Protein AF-A0AAE4B9C5-F1 (afdb_monomer)

Secondary structure (DSSP, 8-state):
-HHHHHHHHHHHHHHHHHHHHHHHHHHHHHHHHT-TTS-HHHHHHHHHHHHHHHHHT-HHHHHHHHHHHHHHHHHHHHHHHHHHHHTT---GGGGPSTTTT-SHHHHHHIIIIITTTTTGGGGGGGGTS--

Foldseek 3Di:
DVVVVVVVVVLVVVVVVVVVVVLQVVLVVCCVPPNVPDDSVVSSVVVVVVVVVLVVVPDVSVVVVVVVVVVVVVVVVVVVVVCVVVVPPDDPCVCPPPCPVHCVVVVVCCVPPVCCPPVVVVVVCVVVDDD

InterPro domains:
  IPR004761 Spore germination GerAB [PF03845] (2-130)
  IPR004761 Spore germination GerAB [PTHR34975] (2-130)

Structure (mmCIF, N/CA/C/O backbone):
data_AF-A0AAE4B9C5-F1
#
_entry.id   AF-A0AAE4B9C5-F1
#
loop_
_atom_site.group_PDB
_atom_site.id
_atom_site.type_symbol
_atom_site.label_atom_id
_atom_site.label_alt_id
_atom_site.label_comp_id
_atom_site.label_asym_id
_atom_site.label_entity_id
_atom_site.label_seq_id
_atom_site.pdbx_PDB_ins_code
_atom_site.Cartn_x
_atom_site.Cartn_y
_atom_site.Cartn_z
_atom_site.occupancy
_atom_site.B_iso_or_equiv
_atom_site.auth_seq_id
_atom_site.auth_comp_id
_atom_site.auth_asym_id
_atom_site.auth_atom_id
_atom_site.pdbx_PDB_model_num
ATOM 1 N N . THR A 1 1 ? 29.218 -0.484 -19.566 1.00 75.81 1 THR A N 1
ATOM 2 C CA . THR A 1 1 ? 30.298 -0.693 -18.565 1.00 75.81 1 THR A CA 1
ATOM 3 C C . THR A 1 1 ? 29.865 -1.775 -17.584 1.00 75.81 1 THR A C 1
ATOM 5 O O . THR A 1 1 ? 28.689 -1.806 -17.249 1.00 75.81 1 THR A O 1
ATOM 8 N N . LYS A 1 2 ? 30.758 -2.679 -17.133 1.00 83.69 2 LYS A N 1
ATOM 9 C CA . LYS A 1 2 ? 30.420 -3.804 -16.215 1.00 83.69 2 LYS A CA 1
ATOM 10 C C . LYS A 1 2 ? 29.652 -3.358 -14.954 1.00 83.69 2 LYS A C 1
ATOM 12 O O . LYS A 1 2 ? 28.797 -4.083 -14.463 1.00 83.69 2 LYS A O 1
ATOM 17 N N . LEU A 1 3 ? 29.916 -2.135 -14.494 1.00 87.06 3 LEU A N 1
ATOM 18 C CA . LEU A 1 3 ? 29.235 -1.494 -13.371 1.00 87.06 3 LEU A CA 1
ATOM 19 C C . LEU A 1 3 ? 27.731 -1.261 -13.619 1.00 87.06 3 LEU A C 1
ATOM 21 O O . LEU A 1 3 ? 26.914 -1.564 -12.758 1.00 87.06 3 LEU A O 1
ATOM 25 N N . SER A 1 4 ? 27.344 -0.795 -14.809 1.00 87.00 4 SER A N 1
ATOM 26 C CA . SER A 1 4 ? 25.935 -0.566 -15.166 1.00 87.00 4 SER A CA 1
ATOM 27 C C . SER A 1 4 ? 25.126 -1.863 -15.189 1.00 87.00 4 SER A C 1
ATOM 29 O O . SER A 1 4 ? 23.962 -1.874 -14.796 1.00 87.00 4 SER A O 1
ATOM 31 N N . TRP A 1 5 ? 25.750 -2.964 -15.618 1.00 91.38 5 TRP A N 1
ATOM 32 C CA . TRP A 1 5 ? 25.119 -4.283 -15.605 1.00 91.38 5 TRP A CA 1
ATOM 33 C C . TRP A 1 5 ? 24.832 -4.753 -14.174 1.00 91.38 5 TRP A C 1
ATOM 35 O O . TRP A 1 5 ? 23.722 -5.197 -13.895 1.00 91.38 5 TRP A O 1
ATOM 45 N N . LEU A 1 6 ? 25.787 -4.569 -13.254 1.00 93.44 6 LEU A N 1
ATOM 46 C CA . LEU A 1 6 ? 25.600 -4.901 -11.840 1.00 93.44 6 LEU A CA 1
ATOM 47 C C . LEU A 1 6 ? 24.448 -4.102 -11.215 1.00 93.44 6 LEU A C 1
ATOM 49 O O . LEU A 1 6 ? 23.577 -4.686 -10.576 1.00 93.44 6 LEU A O 1
ATOM 53 N N . PHE A 1 7 ? 24.404 -2.785 -11.437 1.00 89.44 7 PHE A N 1
ATOM 54 C CA . PHE A 1 7 ? 23.312 -1.948 -10.932 1.00 89.44 7 PHE A CA 1
ATOM 55 C C . PHE A 1 7 ? 21.951 -2.342 -11.509 1.00 89.44 7 PHE A C 1
ATOM 57 O O . PHE A 1 7 ? 20.981 -2.428 -10.764 1.00 89.44 7 PHE A O 1
ATOM 64 N N . SER A 1 8 ? 21.884 -2.645 -12.807 1.00 88.69 8 SER A N 1
ATOM 65 C CA . SER A 1 8 ? 20.639 -3.085 -13.451 1.00 88.69 8 SER A CA 1
ATOM 66 C C . SER A 1 8 ? 20.150 -4.419 -12.881 1.00 88.69 8 SER A C 1
ATOM 68 O O . SER A 1 8 ? 18.963 -4.589 -12.623 1.00 88.69 8 SER A O 1
ATOM 70 N N . PHE A 1 9 ? 21.065 -5.359 -12.634 1.00 91.75 9 PHE A N 1
ATOM 71 C CA . PHE A 1 9 ? 20.732 -6.645 -12.029 1.00 91.75 9 PHE A CA 1
ATOM 72 C C . PHE A 1 9 ? 20.196 -6.489 -10.598 1.00 91.75 9 PHE A C 1
ATOM 74 O O . PHE A 1 9 ? 19.143 -7.037 -10.272 1.00 91.75 9 PHE A O 1
ATOM 81 N N . LEU A 1 10 ? 20.871 -5.692 -9.762 1.00 91.50 10 LEU A N 1
ATOM 82 C CA . LEU A 1 10 ? 20.411 -5.395 -8.401 1.00 91.50 10 LEU A CA 1
ATOM 83 C C . LEU A 1 10 ? 19.057 -4.677 -8.397 1.00 91.50 10 LEU A C 1
ATOM 85 O O . LEU A 1 10 ? 18.205 -4.985 -7.566 1.00 91.50 10 LEU A O 1
ATOM 89 N N . TYR A 1 11 ? 18.836 -3.772 -9.350 1.00 88.25 11 TYR A N 1
ATOM 90 C CA . TYR A 1 11 ? 17.568 -3.068 -9.513 1.00 88.25 11 TYR A CA 1
ATOM 91 C C . TYR A 1 11 ? 16.412 -4.023 -9.839 1.00 88.25 11 TYR A C 1
ATOM 93 O O . TYR A 1 11 ? 15.358 -3.943 -9.214 1.00 88.25 11 TYR A O 1
ATOM 101 N N . ILE A 1 12 ? 16.618 -4.977 -10.755 1.00 90.62 12 ILE A N 1
ATOM 102 C CA . ILE A 1 12 ? 15.606 -5.991 -11.093 1.00 90.62 12 ILE A CA 1
ATOM 103 C C . ILE A 1 12 ? 15.277 -6.864 -9.876 1.00 90.62 12 ILE A C 1
ATOM 105 O O . ILE A 1 12 ? 14.103 -7.119 -9.609 1.00 90.62 12 ILE A O 1
ATOM 109 N N . LEU A 1 13 ? 16.289 -7.302 -9.119 1.00 92.06 13 LEU A N 1
ATOM 110 C CA . LEU A 1 13 ? 16.070 -8.090 -7.901 1.00 92.06 13 LEU A CA 1
ATOM 111 C C . 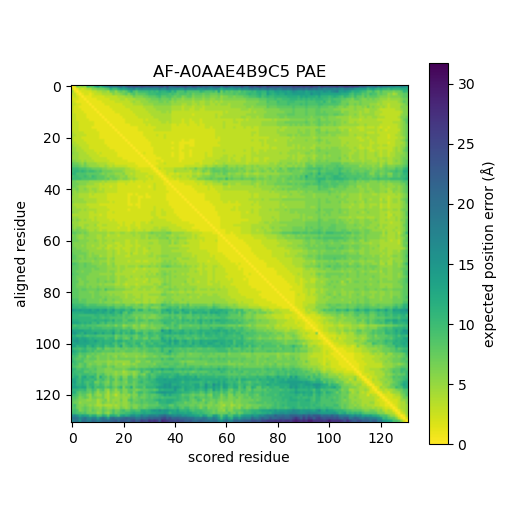LEU A 1 13 ? 15.293 -7.304 -6.842 1.00 92.06 13 LEU A C 1
ATOM 113 O O . LEU A 1 13 ? 14.375 -7.845 -6.228 1.00 92.06 13 LEU A O 1
ATOM 117 N N . TYR A 1 14 ? 15.630 -6.029 -6.656 1.00 88.38 14 TYR A N 1
ATOM 118 C CA . TYR A 1 14 ? 14.924 -5.136 -5.743 1.00 88.38 14 TYR A CA 1
ATOM 119 C C . TYR A 1 14 ? 13.455 -4.952 -6.150 1.00 88.38 14 TYR A C 1
ATOM 121 O O . TYR A 1 14 ? 12.561 -5.118 -5.319 1.00 88.38 14 TYR A O 1
ATOM 129 N N . PHE A 1 15 ? 13.195 -4.702 -7.436 1.00 87.88 15 PHE A N 1
ATOM 130 C CA . PHE A 1 15 ? 11.841 -4.570 -7.976 1.00 87.88 15 PHE A CA 1
ATOM 131 C C . PHE A 1 15 ? 11.031 -5.861 -7.792 1.00 87.88 15 PHE A C 1
ATOM 133 O O . PHE A 1 15 ? 9.890 -5.820 -7.334 1.00 87.88 15 PHE A O 1
ATOM 140 N N . ALA A 1 16 ? 11.625 -7.020 -8.090 1.00 91.69 16 ALA A N 1
ATOM 141 C CA . ALA A 1 16 ? 10.976 -8.318 -7.919 1.00 91.69 16 ALA A CA 1
ATOM 142 C C . ALA A 1 16 ? 10.641 -8.613 -6.447 1.00 91.69 16 ALA A C 1
ATOM 144 O O . ALA A 1 16 ? 9.552 -9.107 -6.152 1.00 91.69 16 ALA A O 1
ATOM 145 N N . TYR A 1 17 ? 11.546 -8.280 -5.523 1.00 91.31 17 TYR A N 1
ATOM 146 C CA . TYR A 1 17 ? 11.314 -8.426 -4.088 1.00 91.31 17 TYR A CA 1
ATOM 147 C C . TYR A 1 17 ? 10.148 -7.557 -3.605 1.00 91.31 17 TYR A C 1
ATOM 149 O O . TYR A 1 17 ? 9.255 -8.062 -2.924 1.00 91.31 17 TYR A O 1
ATOM 157 N N . ILE A 1 18 ? 10.114 -6.276 -3.990 1.00 88.69 18 ILE A N 1
ATOM 158 C CA . ILE A 1 18 ? 9.013 -5.379 -3.616 1.00 88.69 18 ILE A CA 1
ATOM 159 C C . ILE A 1 18 ? 7.695 -5.870 -4.206 1.00 88.69 18 ILE A C 1
ATOM 161 O O . ILE A 1 18 ? 6.714 -5.969 -3.477 1.00 88.69 18 ILE A O 1
ATOM 165 N N . ALA A 1 19 ? 7.666 -6.258 -5.482 1.00 90.44 19 ALA A N 1
ATOM 166 C CA . ALA A 1 19 ? 6.455 -6.783 -6.107 1.00 90.44 19 ALA A CA 1
ATOM 167 C C . ALA A 1 19 ? 5.922 -8.034 -5.382 1.00 90.44 19 ALA A C 1
ATOM 169 O O . ALA A 1 19 ? 4.717 -8.155 -5.162 1.00 90.44 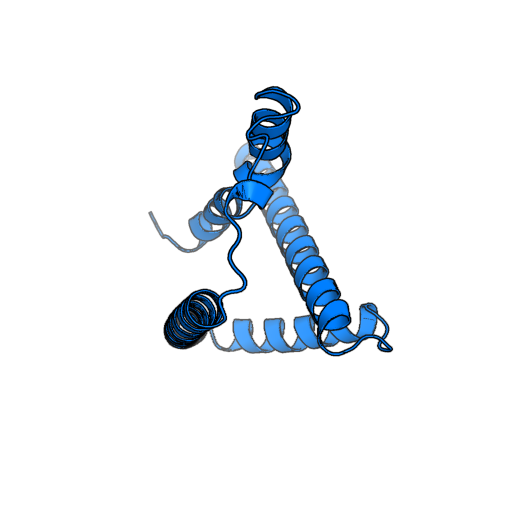19 ALA A O 1
ATOM 170 N N . ALA A 1 20 ? 6.808 -8.944 -4.962 1.00 93.25 20 ALA A N 1
ATOM 171 C CA . ALA A 1 20 ? 6.430 -10.124 -4.187 1.00 93.25 20 ALA A CA 1
ATOM 172 C C . ALA A 1 20 ? 5.901 -9.766 -2.788 1.00 93.25 20 ALA A C 1
ATOM 174 O O . ALA A 1 20 ? 4.941 -10.384 -2.323 1.00 93.25 20 ALA A O 1
ATOM 175 N N . ARG A 1 21 ? 6.499 -8.764 -2.134 1.00 90.94 21 ARG A N 1
ATOM 176 C CA . ARG A 1 21 ? 6.041 -8.246 -0.840 1.00 90.94 21 ARG A CA 1
ATOM 177 C C . ARG A 1 21 ? 4.656 -7.614 -0.953 1.00 90.94 21 ARG A C 1
ATOM 179 O O . ARG A 1 21 ? 3.761 -8.022 -0.229 1.00 90.94 21 ARG A O 1
ATOM 186 N N . VAL A 1 22 ? 4.453 -6.715 -1.915 1.00 91.38 22 VAL A N 1
ATOM 187 C CA . VAL A 1 22 ? 3.151 -6.084 -2.179 1.00 91.38 22 VAL A CA 1
ATOM 188 C C . VAL A 1 22 ? 2.090 -7.149 -2.466 1.00 91.38 22 VAL A C 1
ATOM 190 O O . VAL A 1 22 ? 1.018 -7.127 -1.869 1.00 91.38 22 VAL A O 1
ATOM 193 N N . LEU A 1 23 ? 2.393 -8.140 -3.312 1.00 95.19 23 LEU A N 1
ATOM 194 C CA . LEU A 1 23 ? 1.472 -9.247 -3.585 1.00 95.19 23 LEU A CA 1
ATOM 195 C C . LEU A 1 23 ? 1.079 -10.000 -2.304 1.00 95.19 23 LEU A C 1
ATOM 197 O O . LEU A 1 23 ? -0.089 -10.341 -2.129 1.00 95.19 23 LEU A O 1
ATOM 201 N N . ARG A 1 24 ? 2.044 -10.253 -1.412 1.00 94.44 24 ARG A N 1
ATOM 202 C CA . ARG A 1 24 ? 1.809 -10.916 -0.126 1.00 94.44 24 ARG A CA 1
ATOM 203 C C . ARG A 1 24 ? 0.942 -10.064 0.803 1.00 94.44 24 ARG A C 1
ATOM 205 O O . ARG A 1 24 ? -0.032 -10.596 1.326 1.00 94.44 24 ARG A O 1
ATOM 212 N N . ASP A 1 25 ? 1.258 -8.782 0.956 1.00 92.62 25 ASP A N 1
ATOM 213 C CA . ASP A 1 25 ? 0.547 -7.860 1.848 1.00 92.62 25 ASP A CA 1
ATOM 214 C C . ASP A 1 25 ? -0.929 -7.714 1.425 1.00 92.62 25 ASP A C 1
ATOM 216 O O . ASP A 1 25 ? -1.841 -7.844 2.244 1.00 92.62 25 ASP A O 1
ATOM 220 N N . PHE A 1 26 ? -1.194 -7.549 0.122 1.00 93.12 26 PHE A N 1
ATOM 221 C CA . PHE A 1 26 ? -2.564 -7.511 -0.411 1.00 93.12 26 PHE A CA 1
ATOM 222 C C . PHE A 1 26 ? -3.288 -8.858 -0.291 1.00 93.12 26 PHE A C 1
ATOM 224 O O . PHE A 1 26 ? -4.490 -8.888 -0.019 1.00 93.12 26 PHE A O 1
ATOM 231 N N . GLY A 1 27 ? -2.576 -9.972 -0.473 1.00 95.56 27 GLY A N 1
ATOM 232 C CA . GLY A 1 27 ? -3.124 -11.309 -0.259 1.00 95.56 27 GLY A CA 1
ATOM 233 C C . GLY A 1 27 ? -3.590 -11.522 1.181 1.00 95.56 27 GLY A C 1
ATOM 234 O O . GLY A 1 27 ? -4.720 -11.953 1.405 1.00 95.56 27 GLY A O 1
ATOM 235 N N . GLU A 1 28 ? -2.756 -11.172 2.161 1.00 95.19 28 GLU A N 1
ATOM 236 C CA . GLU A 1 28 ? -3.084 -11.278 3.589 1.00 95.19 28 GLU A CA 1
ATOM 237 C C . GLU A 1 28 ? -4.233 -10.349 3.991 1.00 95.19 28 GLU A C 1
ATOM 239 O O . GLU A 1 28 ? -5.135 -10.765 4.724 1.00 95.19 28 GLU A O 1
ATOM 244 N N . MET A 1 29 ? -4.268 -9.127 3.451 1.00 94.88 29 MET A N 1
ATOM 245 C CA . MET A 1 29 ? -5.392 -8.208 3.636 1.00 94.88 29 MET A CA 1
ATOM 246 C C . MET A 1 29 ? -6.709 -8.845 3.168 1.00 94.88 29 MET A C 1
ATOM 248 O O . MET A 1 29 ? -7.700 -8.849 3.896 1.00 94.88 29 MET A O 1
ATOM 252 N N . LEU A 1 30 ? -6.729 -9.426 1.968 1.00 94.81 30 LEU A N 1
ATOM 253 C CA . LEU A 1 30 ? -7.930 -10.047 1.410 1.00 94.81 30 LEU A CA 1
ATOM 254 C C . LEU A 1 30 ? -8.405 -11.265 2.210 1.00 94.81 30 LEU A C 1
ATOM 256 O O . LEU A 1 30 ? -9.613 -11.435 2.386 1.00 94.81 30 LEU A O 1
ATOM 260 N N . LEU A 1 31 ? -7.488 -12.083 2.727 1.00 94.81 31 LEU A N 1
ATOM 261 C CA . LEU A 1 31 ? -7.843 -13.180 3.630 1.00 94.81 31 LEU A CA 1
ATOM 262 C C . LEU A 1 31 ? -8.451 -12.674 4.937 1.00 94.81 31 LEU A C 1
ATOM 264 O O . LEU A 1 31 ? -9.416 -13.254 5.419 1.00 94.81 31 LEU A O 1
ATOM 268 N N . THR A 1 32 ? -7.923 -11.573 5.470 1.00 94.06 32 THR A N 1
ATOM 269 C CA . THR A 1 32 ? -8.361 -10.999 6.750 1.00 94.06 32 THR A CA 1
ATOM 270 C C . THR A 1 32 ? -9.722 -10.305 6.661 1.00 94.06 32 THR A C 1
ATOM 272 O O . THR A 1 32 ? -10.428 -10.221 7.658 1.00 94.06 32 THR A O 1
ATOM 275 N N . PHE A 1 33 ? -10.110 -9.780 5.495 1.00 92.00 33 PHE A N 1
ATOM 276 C CA . PHE A 1 33 ? -11.363 -9.023 5.364 1.00 92.00 33 PHE A CA 1
ATOM 277 C C . PHE A 1 33 ? -12.471 -9.752 4.603 1.00 92.00 33 PHE A C 1
ATOM 279 O O . PHE A 1 33 ? -13.643 -9.532 4.899 1.00 92.00 33 PHE A O 1
ATOM 286 N N . ALA A 1 34 ? -12.136 -10.594 3.621 1.00 92.50 34 ALA A N 1
ATOM 287 C CA . ALA A 1 34 ? -13.120 -11.125 2.674 1.00 92.50 34 ALA A CA 1
ATOM 288 C C . ALA A 1 34 ? -13.066 -12.649 2.495 1.00 92.50 34 ALA A C 1
ATOM 290 O O . ALA A 1 34 ? -14.112 -13.276 2.352 1.00 92.50 34 ALA A O 1
ATOM 291 N N . TYR A 1 35 ? -11.876 -13.257 2.508 1.00 91.94 35 TYR A N 1
ATOM 292 C CA . TYR A 1 35 ? -11.674 -14.638 2.051 1.00 91.94 35 TYR A CA 1
ATOM 293 C C . TYR A 1 35 ? -10.988 -15.535 3.088 1.00 91.94 35 TYR A C 1
ATOM 295 O O . TYR A 1 35 ? -10.082 -16.286 2.742 1.00 91.94 35 TYR A O 1
ATOM 303 N N . HIS A 1 36 ? -11.435 -15.481 4.342 1.00 91.69 36 HIS A N 1
ATOM 304 C CA . HIS A 1 36 ? -10.836 -16.180 5.490 1.00 91.69 36 HIS A CA 1
ATOM 305 C C . HIS A 1 36 ? -10.505 -17.665 5.255 1.00 91.69 36 HIS A C 1
ATOM 307 O O . HIS A 1 36 ? -9.451 -18.129 5.680 1.00 91.69 36 HIS A O 1
ATOM 313 N N . ASP A 1 37 ? -11.364 -18.395 4.538 1.00 94.31 37 ASP A N 1
ATOM 314 C CA . ASP A 1 37 ? -11.201 -19.839 4.310 1.00 94.31 37 ASP A CA 1
ATOM 315 C C . ASP A 1 37 ? -10.400 -20.185 3.042 1.00 94.31 37 ASP A C 1
ATOM 317 O O . ASP A 1 37 ? -10.168 -21.356 2.734 1.00 94.31 37 ASP A O 1
ATOM 321 N N . THR A 1 38 ? -9.989 -19.185 2.258 1.00 95.12 38 THR A N 1
ATOM 322 C CA . THR A 1 38 ? -9.282 -19.419 0.993 1.00 95.12 38 THR A CA 1
ATOM 323 C C . THR A 1 38 ? -7.774 -19.540 1.231 1.00 95.12 38 THR A C 1
ATOM 325 O O . THR A 1 38 ? -7.178 -18.698 1.894 1.00 95.12 38 THR A O 1
ATOM 328 N N . PRO A 1 39 ? -7.082 -20.536 0.653 1.00 95.12 39 PRO A N 1
ATOM 329 C CA . PRO A 1 39 ? -5.625 -20.588 0.709 1.00 95.12 39 PRO A CA 1
ATOM 330 C C . PRO A 1 39 ? -4.968 -19.367 0.044 1.00 95.12 39 PRO A C 1
ATOM 332 O O . PRO A 1 39 ? -5.299 -19.012 -1.089 1.00 95.12 39 PRO A O 1
ATOM 335 N N . ILE A 1 40 ? -3.954 -18.783 0.693 1.00 95.00 40 ILE A N 1
ATOM 336 C CA . ILE A 1 40 ? -3.267 -17.564 0.216 1.00 95.00 40 ILE A CA 1
ATOM 337 C C . ILE A 1 40 ? -2.697 -17.676 -1.204 1.00 95.00 40 ILE A C 1
ATOM 339 O O . ILE A 1 40 ? -2.656 -16.699 -1.947 1.00 95.00 40 ILE A O 1
ATOM 343 N N . ILE A 1 41 ? -2.286 -18.880 -1.608 1.00 96.06 41 ILE A N 1
ATOM 344 C CA . ILE A 1 41 ? -1.743 -19.139 -2.946 1.00 96.06 41 ILE A CA 1
ATOM 345 C C . ILE A 1 41 ? -2.798 -18.851 -4.019 1.00 96.06 41 ILE A C 1
ATOM 347 O O . ILE A 1 41 ? -2.459 -18.297 -5.061 1.00 96.06 41 ILE A O 1
ATOM 351 N N . ILE A 1 42 ? -4.070 -19.174 -3.760 1.00 96.25 42 ILE A N 1
ATOM 352 C CA . ILE A 1 42 ? -5.167 -18.942 -4.708 1.00 96.25 42 ILE A CA 1
ATOM 353 C C . ILE A 1 42 ? -5.418 -17.441 -4.853 1.00 96.25 42 ILE A C 1
ATOM 355 O O . ILE A 1 42 ? -5.470 -16.937 -5.974 1.00 96.25 42 ILE A O 1
ATOM 359 N N . VAL A 1 43 ? -5.493 -16.714 -3.734 1.00 95.94 43 VAL A N 1
ATOM 360 C CA . VAL A 1 43 ? -5.670 -15.252 -3.734 1.00 95.94 43 VAL A CA 1
ATOM 361 C C . VAL A 1 43 ? -4.527 -14.569 -4.489 1.00 95.94 43 VAL A C 1
ATOM 363 O O . VAL A 1 43 ? -4.771 -13.781 -5.403 1.00 95.94 43 VAL A O 1
ATOM 366 N N . ASN A 1 44 ? -3.279 -14.934 -4.189 1.00 96.31 44 ASN A N 1
ATOM 367 C CA . ASN A 1 44 ? -2.105 -14.362 -4.848 1.00 96.31 44 ASN A CA 1
ATOM 368 C C . ASN A 1 44 ? -2.035 -14.718 -6.338 1.00 96.31 44 ASN A C 1
ATOM 370 O O . ASN A 1 44 ? -1.645 -13.879 -7.148 1.00 96.31 44 ASN A O 1
ATOM 374 N N . ALA A 1 45 ? -2.433 -15.931 -6.729 1.00 96.50 45 ALA A N 1
ATOM 375 C CA . ALA A 1 45 ? -2.494 -16.318 -8.135 1.00 96.50 45 ALA A CA 1
ATOM 376 C C . ALA A 1 45 ? -3.516 -15.468 -8.906 1.00 96.50 45 ALA A C 1
ATOM 378 O O . ALA A 1 45 ? -3.211 -14.973 -9.990 1.00 96.50 45 ALA A O 1
ATOM 379 N N . LEU A 1 46 ? -4.699 -15.232 -8.333 1.00 95.81 46 LEU A N 1
ATOM 380 C CA . LEU A 1 46 ? -5.720 -14.375 -8.939 1.00 95.81 46 LEU A CA 1
ATOM 381 C C . LEU A 1 46 ? -5.249 -12.918 -9.048 1.00 95.81 46 LEU A C 1
ATOM 383 O O . LEU A 1 46 ? -5.366 -12.319 -10.119 1.00 95.81 46 LEU A O 1
ATOM 387 N N . LEU A 1 47 ? -4.645 -12.371 -7.989 1.00 95.75 47 LEU A N 1
ATOM 388 C CA . LEU A 1 47 ? -4.036 -11.035 -8.011 1.00 95.75 47 LEU A CA 1
ATOM 389 C C . LEU A 1 47 ? -2.952 -10.915 -9.092 1.00 95.75 47 LEU A C 1
ATOM 391 O O . LEU A 1 47 ? -2.875 -9.896 -9.783 1.00 95.75 47 LEU A O 1
ATOM 395 N N . MET A 1 48 ? -2.148 -11.963 -9.293 1.00 96.69 48 MET A N 1
ATOM 396 C CA . MET A 1 48 ? -1.132 -12.004 -10.344 1.00 96.69 48 MET A CA 1
ATOM 397 C C . MET A 1 48 ? -1.760 -12.005 -11.742 1.00 96.69 48 MET A C 1
ATOM 399 O O . MET A 1 48 ? -1.311 -11.255 -12.607 1.00 96.69 48 MET A O 1
ATOM 403 N N . VAL A 1 49 ? -2.823 -12.784 -11.970 1.00 97.12 49 VAL A N 1
ATOM 404 C CA . VAL A 1 49 ? -3.553 -12.799 -13.251 1.00 97.12 49 VAL A CA 1
ATOM 405 C C . VAL A 1 49 ? -4.115 -11.414 -13.580 1.00 97.12 49 VAL A C 1
ATOM 407 O O . VAL A 1 49 ? -3.936 -10.927 -14.700 1.00 97.12 49 VAL A O 1
ATOM 410 N N . VAL A 1 50 ? -4.736 -10.746 -12.603 1.00 94.44 50 VAL A N 1
ATOM 411 C CA . VAL A 1 50 ? -5.263 -9.382 -12.769 1.00 94.44 50 VAL A CA 1
ATOM 412 C C . VAL A 1 50 ? -4.133 -8.388 -13.041 1.00 94.44 50 VAL A C 1
ATOM 414 O O . VAL A 1 50 ? -4.245 -7.576 -13.959 1.00 94.44 50 VAL A O 1
ATOM 417 N N . SER A 1 51 ? -3.018 -8.489 -12.317 1.00 94.56 51 SER A N 1
ATOM 418 C CA . SER A 1 51 ? -1.837 -7.640 -12.521 1.00 94.56 51 SER A CA 1
ATOM 419 C C . SER A 1 51 ? -1.247 -7.803 -13.925 1.00 94.56 51 SER A C 1
ATOM 421 O O . SER A 1 51 ? -0.978 -6.812 -14.602 1.00 94.56 51 SER A O 1
ATOM 423 N N . ILE A 1 52 ? -1.109 -9.040 -14.418 1.00 95.38 52 ILE A N 1
ATOM 424 C CA . ILE A 1 52 ? -0.636 -9.324 -15.783 1.00 95.38 52 ILE A CA 1
ATOM 425 C C . ILE A 1 52 ? -1.577 -8.699 -16.816 1.00 95.38 52 ILE A C 1
ATOM 427 O O . ILE A 1 52 ? -1.121 -8.089 -17.785 1.00 95.38 52 ILE A O 1
ATOM 431 N N . TYR A 1 53 ? -2.889 -8.833 -16.620 1.00 95.06 53 TYR A N 1
ATOM 432 C CA . TYR A 1 53 ? -3.875 -8.211 -17.497 1.00 95.06 53 TYR A CA 1
ATOM 433 C C . TYR A 1 53 ? -3.768 -6.680 -17.487 1.00 95.06 53 TYR A C 1
ATOM 435 O 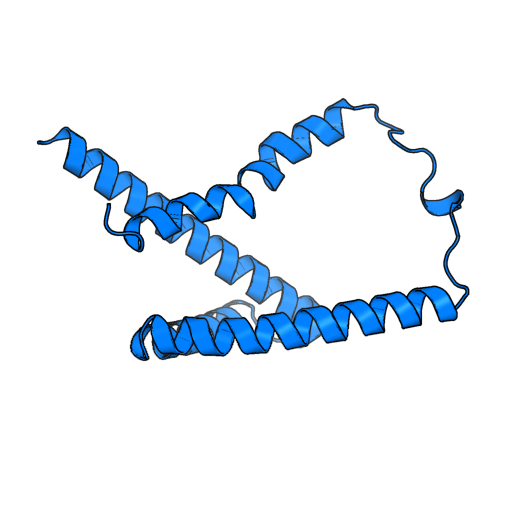O . TYR A 1 53 ? -3.754 -6.070 -18.556 1.00 95.06 53 TYR A O 1
ATOM 443 N N . ALA A 1 54 ? -3.637 -6.064 -16.310 1.00 92.25 54 ALA A N 1
ATOM 444 C CA . ALA A 1 54 ? -3.504 -4.617 -16.161 1.00 92.25 54 ALA A CA 1
ATOM 445 C C . ALA A 1 54 ? -2.245 -4.084 -16.861 1.00 92.25 54 ALA A C 1
ATOM 447 O O . ALA A 1 54 ? -2.331 -3.143 -17.647 1.00 92.25 54 ALA A O 1
ATOM 448 N N . VAL A 1 55 ? -1.093 -4.736 -16.668 1.00 91.88 55 VAL A N 1
ATOM 449 C CA . VAL A 1 55 ? 0.169 -4.357 -17.326 1.00 91.88 55 VAL A CA 1
ATOM 450 C C . VAL A 1 55 ? 0.060 -4.471 -18.850 1.00 91.88 55 VAL A C 1
ATOM 452 O O . VAL A 1 55 ? 0.537 -3.592 -19.567 1.00 91.88 55 VAL A O 1
ATOM 455 N N . ARG A 1 56 ? -0.632 -5.495 -19.373 1.00 94.69 56 ARG A N 1
ATOM 456 C CA . ARG A 1 56 ? -0.873 -5.651 -20.822 1.00 94.69 56 ARG A CA 1
ATOM 457 C C . ARG A 1 56 ? -1.710 -4.527 -21.435 1.00 94.69 56 ARG A C 1
ATOM 459 O O . ARG A 1 56 ? -1.647 -4.337 -22.646 1.00 94.69 56 ARG A O 1
ATOM 466 N N . LYS A 1 57 ? -2.497 -3.794 -20.642 1.00 94.12 57 LYS A N 1
ATOM 467 C CA . LYS A 1 57 ? -3.262 -2.626 -21.111 1.00 94.12 57 LYS A CA 1
ATOM 468 C C . LYS A 1 57 ? -2.421 -1.353 -21.219 1.00 94.12 57 LYS A C 1
ATOM 470 O O . LYS A 1 57 ? -2.907 -0.369 -21.769 1.00 94.12 57 LYS A O 1
ATOM 475 N N . GLY A 1 58 ? -1.174 -1.386 -20.757 1.00 92.06 58 GLY A N 1
ATOM 476 C CA . GLY A 1 58 ? -0.254 -0.259 -20.811 1.00 92.06 58 GLY A CA 1
ATOM 477 C C . GLY A 1 58 ? -0.437 0.730 -19.660 1.00 92.06 58 GLY A C 1
ATOM 478 O O . GLY A 1 58 ? -1.454 0.753 -18.961 1.00 92.06 58 GLY A O 1
ATOM 479 N N . ILE A 1 59 ? 0.583 1.568 -19.473 1.00 89.44 59 ILE A N 1
ATOM 480 C CA . ILE A 1 59 ? 0.688 2.477 -18.327 1.00 89.44 59 ILE A CA 1
ATOM 481 C C . ILE A 1 59 ? -0.389 3.569 -18.322 1.00 89.44 59 ILE A C 1
ATOM 483 O O . ILE A 1 59 ? -0.879 3.926 -17.259 1.00 89.44 59 ILE A O 1
ATOM 487 N N . GLU A 1 60 ? -0.825 4.054 -19.488 1.00 90.94 60 GLU A N 1
ATOM 488 C CA . GLU A 1 60 ? -1.850 5.103 -19.575 1.00 90.94 60 GLU A CA 1
ATOM 489 C C . GLU A 1 60 ? -3.218 4.638 -19.065 1.00 90.94 60 GLU A C 1
ATOM 491 O O . GLU A 1 60 ? -3.929 5.381 -18.391 1.00 90.94 60 GLU A O 1
ATOM 496 N N . VAL A 1 61 ? -3.605 3.399 -19.388 1.00 92.94 61 VAL A N 1
ATOM 497 C CA . VAL A 1 61 ? -4.864 2.817 -18.902 1.00 92.94 61 VAL A CA 1
ATOM 498 C C . VAL A 1 61 ? -4.787 2.616 -17.394 1.00 92.94 61 VAL A C 1
ATOM 500 O O . VAL A 1 61 ? -5.743 2.937 -16.690 1.00 92.94 61 VAL A O 1
ATOM 503 N N . LEU A 1 62 ? -3.640 2.141 -16.902 1.00 91.50 62 LEU A N 1
ATOM 504 C CA . LEU A 1 62 ? -3.393 1.969 -15.476 1.00 91.50 62 LEU A CA 1
ATOM 505 C C . LEU A 1 62 ? -3.447 3.309 -14.733 1.00 91.50 62 LEU A C 1
ATOM 507 O O . LEU A 1 62 ? -4.109 3.387 -13.707 1.00 91.50 62 LEU A O 1
ATOM 511 N N . ALA A 1 63 ? -2.834 4.367 -15.270 1.00 90.31 63 ALA A N 1
ATOM 512 C CA . ALA A 1 63 ? -2.846 5.702 -14.675 1.00 90.31 63 ALA A CA 1
ATOM 513 C C . ALA A 1 63 ? -4.264 6.292 -14.595 1.00 90.31 63 ALA A C 1
ATOM 515 O O . ALA A 1 63 ? -4.670 6.750 -13.530 1.00 90.31 63 ALA A O 1
ATOM 516 N N . ARG A 1 64 ? -5.054 6.205 -15.677 1.00 94.25 64 ARG A N 1
ATOM 517 C CA . ARG A 1 64 ? -6.459 6.662 -15.684 1.00 94.25 64 ARG A CA 1
ATOM 518 C C . ARG A 1 64 ? -7.327 5.891 -14.688 1.00 94.25 64 ARG A C 1
ATOM 520 O O . ARG A 1 64 ? -8.161 6.476 -14.003 1.00 94.25 64 ARG A O 1
ATOM 527 N N . ALA A 1 65 ? -7.138 4.574 -14.599 1.00 93.75 65 ALA A N 1
ATOM 528 C CA . ALA A 1 65 ? -7.846 3.755 -13.621 1.00 93.75 65 ALA A CA 1
ATOM 529 C C . ALA A 1 65 ? -7.413 4.092 -12.186 1.00 93.75 65 ALA A C 1
ATOM 531 O O . ALA A 1 65 ? -8.261 4.203 -11.304 1.00 93.75 65 ALA A O 1
ATOM 532 N N . ALA A 1 66 ? -6.111 4.289 -11.960 1.00 91.12 66 ALA A N 1
ATOM 533 C CA . ALA A 1 66 ? -5.568 4.669 -10.665 1.00 91.12 66 ALA A CA 1
ATOM 534 C C . ALA A 1 66 ? -6.144 6.008 -10.200 1.00 91.12 66 ALA A C 1
ATOM 536 O O . ALA A 1 66 ? -6.599 6.083 -9.068 1.00 91.12 66 ALA A O 1
ATOM 537 N N . GLU A 1 67 ? -6.206 7.029 -11.057 1.00 93.94 67 GLU A N 1
ATOM 538 C CA . GLU A 1 67 ? -6.795 8.334 -10.725 1.00 93.94 67 GLU A CA 1
ATOM 539 C C . GLU A 1 67 ? -8.248 8.209 -10.236 1.00 93.94 67 GLU A C 1
ATOM 541 O O . GLU A 1 67 ? -8.604 8.744 -9.183 1.00 93.94 67 GLU A O 1
ATOM 546 N N . LEU A 1 68 ? -9.072 7.426 -10.942 1.00 95.50 68 LEU A N 1
ATOM 547 C CA . LEU A 1 68 ? -10.454 7.161 -10.537 1.00 95.50 68 LEU A CA 1
ATOM 548 C C . LEU A 1 68 ? -10.525 6.440 -9.181 1.00 95.50 68 LEU A C 1
ATOM 550 O O . LEU A 1 68 ? -11.310 6.823 -8.310 1.00 95.50 68 LEU A O 1
ATOM 554 N N . LEU A 1 69 ? -9.700 5.405 -8.991 1.00 94.38 69 LEU A N 1
ATOM 555 C CA . LEU A 1 69 ? -9.642 4.638 -7.745 1.00 94.38 69 LEU A CA 1
ATOM 556 C C . LEU A 1 69 ? -9.118 5.480 -6.575 1.00 94.38 69 LEU A C 1
ATOM 558 O O . LEU A 1 69 ? -9.631 5.350 -5.467 1.00 94.38 69 LEU A O 1
ATOM 562 N N . PHE A 1 70 ? -8.159 6.377 -6.811 1.00 92.94 70 PHE A N 1
ATOM 563 C CA . PHE A 1 70 ? -7.671 7.338 -5.821 1.00 92.94 70 PHE A CA 1
ATOM 564 C C . PHE A 1 70 ? -8.789 8.279 -5.369 1.00 92.94 70 PHE A C 1
ATOM 566 O O . PHE A 1 70 ? -8.962 8.483 -4.166 1.00 92.94 70 PHE A O 1
ATOM 573 N N . GLY A 1 71 ? -9.589 8.798 -6.306 1.00 95.12 71 GLY A N 1
ATOM 574 C CA . GLY A 1 71 ? -10.761 9.613 -5.985 1.00 95.12 71 GLY A CA 1
ATOM 575 C C . GLY A 1 71 ? -11.777 8.858 -5.122 1.00 95.12 71 GLY A C 1
ATOM 576 O O . GLY A 1 71 ? -12.218 9.364 -4.089 1.00 95.12 71 GLY A O 1
ATOM 577 N N . ALA A 1 72 ? -12.094 7.614 -5.494 1.00 96.38 72 ALA A N 1
ATOM 578 C CA . ALA A 1 72 ? -12.989 6.759 -4.716 1.00 96.38 72 ALA A CA 1
ATOM 579 C C . ALA A 1 72 ? -12.432 6.453 -3.315 1.00 96.38 72 ALA A C 1
ATOM 581 O O . ALA A 1 72 ? -13.168 6.526 -2.332 1.00 96.38 72 ALA A O 1
ATOM 582 N N . MET A 1 73 ? -11.134 6.164 -3.204 1.00 95.56 73 MET A N 1
ATOM 583 C CA . MET A 1 73 ? -10.466 5.898 -1.929 1.00 95.56 73 MET A CA 1
ATOM 584 C C . MET A 1 73 ? -10.531 7.111 -0.997 1.00 95.56 73 MET A C 1
ATOM 586 O O . MET A 1 73 ? -10.842 6.953 0.182 1.00 95.56 73 MET A O 1
ATOM 590 N N . TYR A 1 74 ? -10.289 8.320 -1.512 1.00 95.88 74 TYR A N 1
ATOM 591 C CA . TYR A 1 74 ? -10.379 9.540 -0.710 1.00 95.88 74 TYR A CA 1
ATOM 592 C C . TYR A 1 74 ? -11.809 9.799 -0.233 1.00 95.88 74 TYR A C 1
ATOM 594 O O . TYR A 1 74 ? -12.025 10.120 0.934 1.00 95.88 74 TYR A O 1
ATOM 602 N N . LEU A 1 75 ? -12.795 9.594 -1.111 1.00 97.19 75 LEU A N 1
ATOM 603 C CA . LEU A 1 75 ? -14.206 9.735 -0.764 1.00 97.19 75 LEU A CA 1
ATOM 604 C C . LEU A 1 75 ? -14.619 8.745 0.333 1.00 97.19 75 LEU A C 1
ATOM 606 O O . LEU A 1 75 ? -15.202 9.149 1.337 1.00 97.19 75 LEU A O 1
ATOM 610 N N . LEU A 1 76 ? -14.288 7.461 0.172 1.00 96.94 76 LEU A N 1
ATOM 611 C CA . LEU A 1 76 ? -14.579 6.427 1.167 1.00 96.94 76 LEU A CA 1
ATOM 612 C C . LEU A 1 76 ? -13.855 6.695 2.490 1.00 96.94 76 LEU A C 1
ATOM 614 O O . LEU A 1 76 ? -14.455 6.540 3.551 1.00 96.94 76 LEU A O 1
ATOM 618 N N . GLY A 1 77 ? -12.600 7.147 2.436 1.00 96.62 77 GLY A N 1
ATOM 619 C CA . GLY A 1 77 ? -11.833 7.548 3.613 1.00 96.62 77 GLY A CA 1
ATOM 620 C C . GLY A 1 77 ? -12.473 8.724 4.350 1.00 96.62 77 GLY A C 1
ATOM 621 O O . GLY A 1 77 ? -12.640 8.669 5.566 1.00 96.62 77 GLY A O 1
ATOM 622 N N . ALA A 1 78 ? -12.906 9.757 3.624 1.00 97.12 78 ALA A N 1
ATOM 623 C CA . ALA A 1 78 ? -13.599 10.906 4.198 1.00 97.12 78 ALA A CA 1
ATOM 624 C C . ALA A 1 78 ? -14.930 10.499 4.848 1.00 97.12 78 ALA A C 1
ATOM 626 O O . ALA A 1 78 ? -15.209 10.899 5.977 1.00 97.12 78 ALA A O 1
ATOM 627 N N . ILE A 1 79 ? -15.720 9.653 4.178 1.00 97.69 79 ILE A N 1
ATOM 628 C CA . ILE A 1 79 ? -16.961 9.101 4.736 1.00 97.69 79 ILE A CA 1
ATOM 629 C C . ILE A 1 79 ? -16.660 8.303 6.008 1.00 97.69 79 ILE A C 1
ATOM 631 O O . ILE A 1 79 ? -17.306 8.525 7.028 1.00 97.69 79 ILE A O 1
ATOM 635 N N . GLY A 1 80 ? -15.658 7.421 5.977 1.00 96.12 80 GLY A N 1
ATOM 636 C CA . GLY A 1 80 ? -15.241 6.635 7.137 1.00 96.12 80 GLY A CA 1
ATOM 637 C C . GLY A 1 80 ? -14.847 7.512 8.325 1.00 96.12 80 GLY A C 1
ATOM 638 O O . GLY A 1 80 ? -15.315 7.280 9.436 1.00 96.12 80 GLY A O 1
ATOM 639 N N . LEU A 1 81 ? -14.064 8.569 8.093 1.00 94.94 81 LEU A N 1
ATOM 640 C CA . LEU A 1 81 ? -13.694 9.533 9.132 1.00 94.94 81 LEU A CA 1
ATOM 641 C C . LEU A 1 81 ? -14.916 10.244 9.723 1.00 94.94 81 LEU A C 1
ATOM 643 O O . LEU A 1 81 ? -15.032 10.338 10.944 1.00 94.94 81 LEU A O 1
ATOM 647 N N . VAL A 1 82 ? -15.849 10.704 8.884 1.00 96.38 82 VAL A N 1
ATOM 648 C CA . VAL A 1 82 ? -17.096 11.334 9.349 1.00 96.38 82 VAL A CA 1
ATOM 649 C C . VAL A 1 82 ? -17.917 10.357 10.189 1.00 96.38 82 VAL A C 1
ATOM 651 O O . VAL A 1 82 ? -18.373 10.725 11.270 1.00 96.38 82 VAL A O 1
ATOM 654 N N . LEU A 1 83 ? -18.067 9.107 9.744 1.00 96.56 83 LEU A N 1
ATOM 655 C CA . LEU A 1 83 ? -18.785 8.073 10.491 1.00 96.56 83 LEU A CA 1
ATOM 656 C C . LEU A 1 83 ? -18.143 7.804 11.855 1.00 96.56 83 LEU A C 1
ATOM 658 O O . LEU A 1 83 ? -18.858 7.715 12.851 1.00 96.56 83 LEU A O 1
ATOM 662 N N . ILE A 1 84 ? -16.811 7.732 11.925 1.00 94.69 84 ILE A N 1
ATOM 663 C CA . ILE A 1 84 ? -16.085 7.560 13.189 1.00 94.69 84 ILE A CA 1
ATOM 664 C C . ILE A 1 84 ? -16.346 8.747 14.124 1.00 94.69 84 ILE A C 1
ATOM 666 O O . ILE A 1 84 ? -16.658 8.534 15.294 1.00 94.69 84 ILE A O 1
ATOM 670 N N . ILE A 1 85 ? -16.290 9.984 13.626 1.00 93.69 85 ILE A N 1
ATOM 671 C CA . ILE A 1 85 ? -16.551 11.188 14.434 1.00 93.69 85 ILE A CA 1
ATOM 672 C C . ILE A 1 85 ? -17.988 11.196 14.966 1.00 93.69 85 ILE A C 1
ATOM 674 O O . ILE A 1 85 ? -18.207 11.427 16.154 1.00 93.69 85 ILE A O 1
ATOM 678 N N . VAL A 1 86 ? -18.968 10.904 14.109 1.00 95.75 86 VAL A N 1
ATOM 679 C CA . VAL A 1 86 ? -20.392 10.909 14.478 1.00 95.75 86 VAL A CA 1
ATOM 680 C C . VAL A 1 86 ? -20.755 9.730 15.388 1.00 95.75 86 VAL A C 1
ATOM 682 O O . VAL A 1 86 ? -21.698 9.837 16.167 1.00 95.75 86 VAL A O 1
ATOM 685 N N . SER A 1 87 ? -19.994 8.631 15.357 1.00 95.31 87 SER A N 1
ATOM 686 C CA . SER A 1 87 ? -20.257 7.448 16.190 1.00 95.31 87 SER A CA 1
ATOM 687 C C . SER A 1 87 ? -20.196 7.712 17.700 1.00 95.31 87 SER A C 1
ATOM 689 O O . SER A 1 87 ? -20.716 6.911 18.472 1.00 95.31 87 SER A O 1
ATOM 691 N N . GLY A 1 88 ? -19.532 8.790 18.136 1.00 91.75 88 GLY A N 1
ATOM 692 C CA . GLY A 1 88 ? -19.330 9.095 19.555 1.00 91.75 88 GLY A CA 1
ATOM 693 C C . GLY A 1 88 ? -18.367 8.142 20.279 1.00 91.75 88 GLY A C 1
ATOM 694 O O . GLY A 1 88 ? -18.264 8.200 21.499 1.00 91.75 88 GLY A O 1
ATOM 695 N N . THR A 1 89 ? -17.656 7.273 19.552 1.00 90.75 89 THR A N 1
ATOM 696 C CA . THR A 1 89 ? -16.743 6.264 20.128 1.00 90.75 89 THR A CA 1
ATOM 697 C C . THR A 1 89 ? -15.307 6.760 20.324 1.00 90.75 89 THR A C 1
ATOM 699 O O . THR A 1 89 ? -14.467 6.034 20.856 1.00 90.75 89 THR A O 1
ATOM 702 N N . ILE A 1 90 ? -14.998 7.991 19.899 1.00 92.38 90 ILE A N 1
ATOM 703 C CA . ILE A 1 90 ? -13.654 8.563 20.018 1.00 92.38 90 ILE A CA 1
ATOM 704 C C . ILE A 1 90 ? -13.378 8.929 21.481 1.00 92.38 90 ILE A C 1
ATOM 706 O O . ILE A 1 90 ? -13.906 9.918 21.985 1.00 92.38 90 ILE A O 1
ATOM 710 N N . ASP A 1 91 ? -12.480 8.182 22.126 1.00 92.94 91 ASP A N 1
ATOM 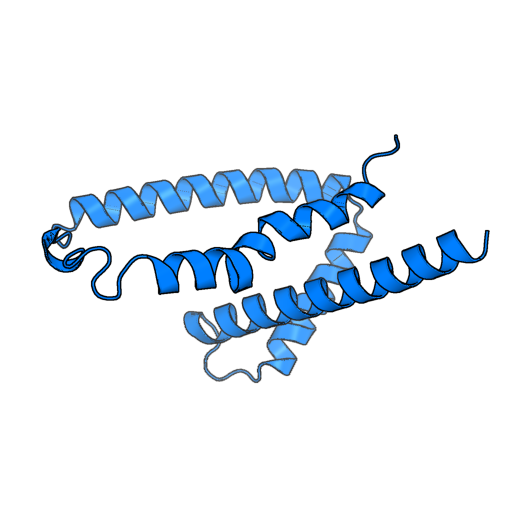711 C CA . ASP A 1 91 ? -11.910 8.541 23.427 1.00 92.94 91 ASP A CA 1
ATOM 712 C C . ASP A 1 91 ? -10.420 8.919 23.288 1.00 92.94 91 ASP A C 1
ATOM 714 O O . ASP A 1 91 ? -9.573 8.046 23.060 1.00 92.94 91 ASP A O 1
ATOM 718 N N . PRO A 1 92 ? -10.060 10.208 23.453 1.00 89.94 92 PRO A N 1
ATOM 719 C CA . PRO A 1 92 ? -8.674 10.673 23.399 1.00 89.94 92 PRO A CA 1
ATOM 720 C C . PRO A 1 92 ? -7.752 10.058 24.461 1.00 89.94 92 PRO A C 1
ATOM 722 O O . PRO A 1 92 ? 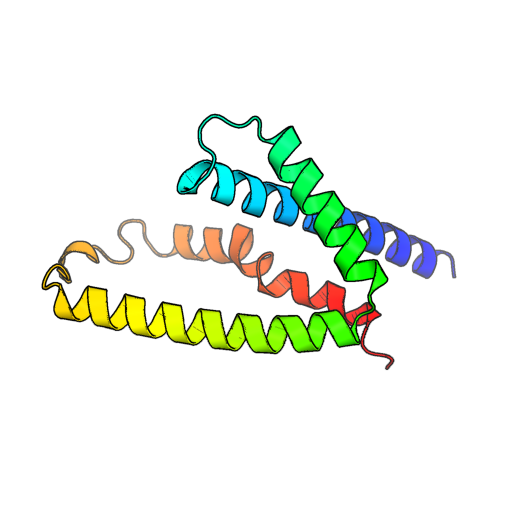-6.530 10.111 24.305 1.00 89.94 92 PRO A O 1
ATOM 725 N N . HIS A 1 93 ? -8.287 9.482 25.543 1.00 93.56 93 HIS A N 1
ATOM 726 C CA . HIS A 1 93 ? -7.472 8.818 26.562 1.00 93.56 93 HIS A CA 1
ATOM 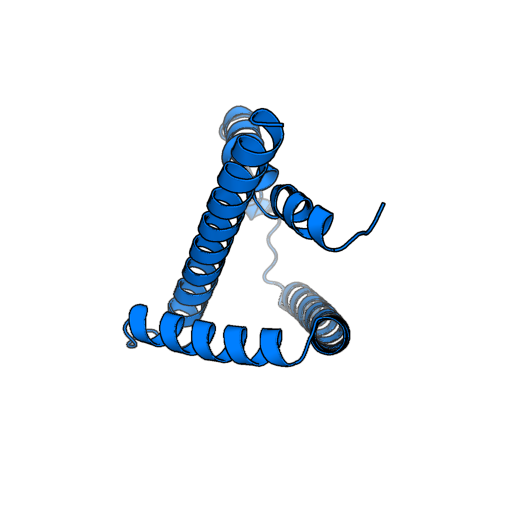727 C C . HIS A 1 93 ? -6.787 7.563 26.023 1.00 93.56 93 HIS A C 1
ATOM 729 O O . HIS A 1 93 ? -5.680 7.262 26.464 1.00 93.56 93 HIS A O 1
ATOM 735 N N . ASN A 1 94 ? -7.359 6.914 25.002 1.00 91.12 94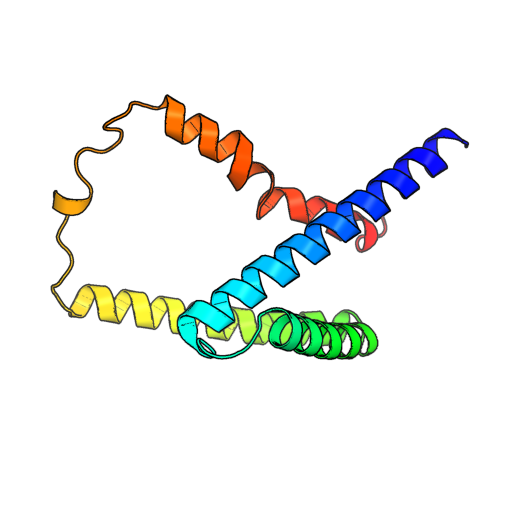 ASN A N 1
ATOM 736 C CA . ASN A 1 94 ? -6.751 5.762 24.329 1.00 91.12 94 ASN A CA 1
ATOM 737 C C . ASN A 1 94 ? -5.445 6.106 23.591 1.00 91.12 94 ASN A C 1
ATOM 739 O O . ASN A 1 94 ? -4.694 5.208 23.225 1.00 91.12 94 ASN A O 1
ATOM 743 N N . LEU A 1 95 ? -5.143 7.394 23.383 1.00 88.88 95 LEU A N 1
ATOM 744 C CA . LEU A 1 95 ? -3.862 7.837 22.822 1.00 88.88 95 LEU A CA 1
ATOM 745 C C . LEU A 1 95 ? -2.740 7.889 23.870 1.00 88.88 95 LEU A C 1
ATOM 747 O O . LEU A 1 95 ? -1.578 8.081 23.513 1.00 88.88 95 LEU A O 1
ATOM 751 N N . LYS A 1 96 ? -3.063 7.771 25.163 1.00 91.75 96 LYS A N 1
ATOM 752 C CA . LYS A 1 96 ? -2.096 7.889 26.257 1.00 91.75 96 LYS A CA 1
ATOM 753 C C . LYS A 1 96 ? -1.664 6.510 26.783 1.00 91.75 96 LYS A C 1
ATOM 755 O O . LYS A 1 96 ? -2.487 5.604 26.853 1.00 91.75 96 LYS A O 1
ATOM 760 N N . PRO A 1 97 ? -0.407 6.376 27.246 1.00 91.50 97 PRO A N 1
ATOM 761 C CA . PRO A 1 97 ? 0.651 7.383 27.184 1.00 91.50 97 PRO A CA 1
ATOM 762 C C . PRO A 1 97 ? 1.315 7.439 25.800 1.00 91.50 97 PRO A C 1
ATOM 764 O O . PRO A 1 97 ? 1.819 6.440 25.286 1.00 91.50 97 PRO A O 1
ATOM 767 N N . VAL A 1 98 ? 1.373 8.642 25.222 1.00 90.81 98 VAL A N 1
ATOM 768 C CA . VAL A 1 98 ? 2.134 8.899 23.993 1.00 90.81 98 VAL A CA 1
ATOM 769 C C . VAL A 1 98 ? 3.618 8.689 24.303 1.00 90.81 98 VAL A C 1
ATOM 771 O O . VAL A 1 98 ? 4.118 9.241 25.280 1.00 90.81 98 VAL A O 1
ATOM 774 N N . LEU A 1 99 ? 4.316 7.895 23.484 1.00 90.31 99 LEU A N 1
ATOM 775 C CA . LEU A 1 99 ? 5.730 7.531 23.685 1.00 90.31 99 LEU A CA 1
ATOM 776 C C . LEU A 1 99 ? 6.011 6.813 25.019 1.00 90.31 99 LEU A C 1
ATOM 778 O O . LEU A 1 99 ? 7.063 7.020 25.620 1.00 90.31 99 LEU A O 1
ATOM 782 N N . ALA A 1 100 ? 5.112 5.926 25.456 1.00 89.75 100 ALA A N 1
ATOM 783 C CA . ALA A 1 100 ? 5.289 5.108 26.664 1.00 89.75 100 ALA A CA 1
ATOM 784 C C . ALA A 1 100 ? 6.674 4.432 26.758 1.00 89.75 100 ALA A C 1
ATOM 786 O O . ALA A 1 100 ? 7.287 4.395 27.819 1.00 89.75 100 ALA A O 1
ATOM 787 N N . ASN A 1 101 ? 7.177 3.948 25.617 1.00 90.12 101 ASN A N 1
ATOM 788 C CA . ASN A 1 101 ? 8.460 3.252 25.484 1.00 90.12 101 ASN A CA 1
ATOM 789 C C . ASN A 1 101 ? 9.586 4.170 24.953 1.00 90.12 101 ASN A C 1
ATOM 791 O O . ASN A 1 101 ? 10.580 3.696 24.401 1.00 90.12 101 ASN A O 1
ATOM 795 N N . GLY A 1 102 ? 9.420 5.491 25.075 1.00 91.50 102 GLY A N 1
ATOM 796 C CA . GLY A 1 102 ? 10.334 6.501 24.546 1.00 91.50 102 GLY A CA 1
ATOM 797 C C . GLY A 1 102 ? 10.297 6.633 23.019 1.00 91.50 102 GLY A C 1
ATOM 798 O O . GLY A 1 102 ? 9.445 6.068 22.335 1.00 91.50 102 GLY A O 1
ATOM 799 N N . ILE A 1 103 ? 11.242 7.402 22.469 1.00 93.81 103 ILE A N 1
ATOM 800 C CA . ILE A 1 103 ? 11.335 7.668 21.020 1.00 93.81 103 ILE A CA 1
ATOM 801 C C . ILE A 1 103 ? 12.017 6.535 20.237 1.00 93.81 103 ILE A C 1
ATOM 803 O O . ILE A 1 103 ? 11.885 6.453 19.018 1.00 93.81 103 ILE A O 1
ATOM 807 N N . SER A 1 104 ? 12.744 5.646 20.921 1.00 93.75 104 SER A N 1
ATOM 808 C CA . SER A 1 104 ? 13.535 4.592 20.272 1.00 93.75 104 SER A CA 1
ATOM 809 C C . SER A 1 104 ? 12.694 3.661 19.380 1.00 93.75 104 SER A C 1
ATOM 811 O O . SER A 1 104 ? 13.083 3.481 18.224 1.00 93.75 104 SER A O 1
ATOM 813 N N . PRO A 1 105 ? 11.519 3.150 19.809 1.00 90.56 105 PRO A N 1
ATOM 814 C CA . PRO A 1 105 ? 10.663 2.334 18.945 1.00 90.56 105 PRO A CA 1
ATOM 815 C C . PRO A 1 105 ? 10.129 3.100 17.731 1.00 90.56 105 PRO A C 1
ATOM 817 O O . PRO A 1 105 ? 9.999 2.527 16.656 1.00 90.56 105 PRO A O 1
ATOM 820 N N . VAL A 1 106 ? 9.872 4.406 17.875 1.00 90.56 106 VAL A N 1
ATOM 821 C CA . VAL A 1 106 ? 9.412 5.253 16.765 1.00 90.56 106 VAL A CA 1
ATOM 822 C C . VAL A 1 106 ? 10.499 5.366 15.705 1.00 90.56 106 VAL A C 1
ATOM 824 O O . VAL A 1 106 ? 10.243 5.098 14.535 1.00 90.56 106 VAL A O 1
ATOM 827 N N . LEU A 1 107 ? 11.729 5.693 16.111 1.00 91.69 107 LEU A N 1
ATOM 828 C CA . LEU A 1 107 ? 12.861 5.756 15.185 1.00 91.69 107 LEU A CA 1
ATOM 829 C C . LEU A 1 107 ? 13.132 4.392 14.547 1.00 91.69 107 LEU A C 1
ATOM 831 O O . LEU A 1 107 ? 13.370 4.317 13.344 1.00 91.69 107 LEU A O 1
ATOM 835 N N . HIS A 1 108 ? 13.043 3.309 15.321 1.00 90.62 108 HIS A N 1
ATOM 836 C CA . HIS A 1 108 ? 13.219 1.961 14.794 1.00 90.62 108 HIS A CA 1
ATOM 837 C C . HIS A 1 108 ? 12.205 1.644 13.686 1.00 90.62 108 HIS A C 1
ATOM 839 O O . HIS A 1 108 ? 12.612 1.213 12.607 1.00 90.62 108 HIS A O 1
ATOM 845 N N . SER A 1 109 ? 10.914 1.919 13.894 1.00 87.06 109 SER A N 1
ATOM 846 C CA . SER A 1 109 ? 9.880 1.718 12.868 1.00 87.06 109 SER A CA 1
ATOM 847 C C . SER A 1 109 ? 10.083 2.612 11.644 1.00 87.06 109 SER A C 1
ATOM 849 O O . SER A 1 109 ? 9.912 2.150 10.517 1.00 87.06 109 SER A O 1
ATOM 851 N N . VAL A 1 110 ? 10.522 3.860 11.835 1.00 87.00 110 VAL A N 1
ATOM 852 C CA . VAL A 1 110 ? 10.833 4.767 10.719 1.00 87.00 110 VAL A CA 1
ATOM 853 C C . VAL A 1 110 ? 11.916 4.168 9.819 1.00 87.00 110 VAL A C 1
ATOM 855 O O . VAL A 1 110 ? 11.722 4.089 8.607 1.00 87.00 110 VAL A O 1
ATOM 858 N N . PHE A 1 111 ? 13.026 3.694 10.391 1.00 85.50 111 PHE A N 1
ATOM 859 C CA . PHE A 1 111 ? 14.153 3.178 9.606 1.00 85.50 111 PHE A CA 1
ATOM 860 C C . PHE A 1 111 ? 13.948 1.758 9.070 1.00 85.50 111 PHE A C 1
ATOM 862 O O . PHE A 1 111 ? 14.549 1.406 8.058 1.00 85.50 111 PHE A O 1
ATOM 869 N N . THR A 1 112 ? 13.125 0.932 9.720 1.00 84.12 112 THR A N 1
ATOM 870 C CA . THR A 1 112 ? 12.917 -0.472 9.313 1.00 84.12 112 THR A CA 1
ATOM 871 C C . THR A 1 112 ? 11.680 -0.686 8.449 1.00 84.12 112 THR A C 1
ATOM 873 O O . THR A 1 112 ? 11.662 -1.613 7.641 1.00 84.12 112 THR A O 1
ATOM 876 N N . GLN A 1 113 ? 10.655 0.158 8.582 1.00 80.25 113 GLN A N 1
ATOM 877 C CA . GLN A 1 113 ? 9.382 0.002 7.880 1.00 80.25 113 GLN A CA 1
ATOM 878 C C . GLN A 1 113 ? 9.109 1.197 6.969 1.00 80.25 113 GLN A C 1
ATOM 880 O O . GLN A 1 113 ? 9.114 1.039 5.747 1.00 80.25 113 GLN A O 1
ATOM 885 N N . THR A 1 114 ? 8.939 2.391 7.545 1.00 78.94 114 THR A N 1
ATOM 886 C CA . THR A 1 114 ? 8.447 3.575 6.819 1.00 78.94 114 THR A CA 1
ATOM 887 C C . THR A 1 114 ? 9.394 4.023 5.709 1.00 78.94 114 THR A C 1
ATOM 889 O O . THR A 1 114 ? 8.950 4.426 4.640 1.00 78.94 114 THR A O 1
ATOM 892 N N . MET A 1 115 ? 10.708 3.922 5.920 1.00 76.38 115 MET A N 1
ATOM 893 C CA . MET A 1 115 ? 11.698 4.286 4.903 1.00 76.38 115 MET A CA 1
ATOM 894 C C . MET A 1 115 ? 11.575 3.426 3.636 1.00 76.38 115 MET A C 1
ATOM 896 O O . MET A 1 115 ? 11.807 3.918 2.534 1.00 76.38 115 MET A O 1
ATOM 900 N N . TYR A 1 116 ? 11.187 2.156 3.779 1.00 70.06 116 TYR A N 1
ATOM 901 C CA . TYR A 1 116 ? 11.034 1.238 2.651 1.00 70.06 116 TYR A CA 1
ATOM 902 C C . TYR A 1 116 ? 9.644 1.332 2.018 1.00 70.06 116 TYR A C 1
ATOM 904 O O . TYR A 1 116 ? 9.553 1.346 0.795 1.00 70.06 116 TYR A O 1
ATOM 912 N N . VAL A 1 117 ? 8.584 1.436 2.828 1.00 69.38 117 VAL A N 1
ATOM 913 C CA . VAL A 1 117 ? 7.189 1.516 2.365 1.00 69.38 117 VAL A CA 1
ATOM 914 C C . VAL A 1 117 ? 6.488 2.710 3.026 1.00 69.38 117 VAL A C 1
ATOM 916 O O . VAL A 1 117 ? 6.478 2.782 4.257 1.00 69.38 117 VAL A O 1
ATOM 919 N N . PRO A 1 118 ? 5.860 3.628 2.263 1.00 64.75 118 PRO A N 1
ATOM 920 C CA . PRO A 1 118 ? 5.722 3.644 0.798 1.00 64.75 118 PRO A CA 1
ATOM 921 C C . PRO A 1 118 ? 6.859 4.386 0.064 1.00 64.75 118 PRO A C 1
ATOM 923 O O . PRO A 1 118 ? 6.903 4.403 -1.161 1.00 64.75 118 PRO A O 1
ATOM 926 N N . PHE A 1 119 ? 7.779 5.043 0.779 1.00 72.31 119 PHE A N 1
ATOM 927 C CA . PHE A 1 119 ? 8.701 6.011 0.164 1.00 72.31 119 PHE A CA 1
ATOM 928 C C . PHE A 1 119 ? 9.816 5.375 -0.678 1.00 72.31 119 PHE A C 1
ATOM 930 O O . PHE A 1 119 ? 10.197 5.930 -1.709 1.00 72.31 119 PHE A O 1
ATOM 937 N N . GLY A 1 120 ? 10.320 4.204 -0.282 1.00 72.62 120 GLY A N 1
ATOM 938 C CA . GLY A 1 120 ? 11.347 3.481 -1.040 1.00 72.62 120 GLY A CA 1
ATOM 939 C C . GLY A 1 120 ? 10.855 2.991 -2.406 1.00 72.62 120 GLY A C 1
ATOM 940 O O . GLY A 1 120 ? 11.637 2.886 -3.349 1.00 72.62 120 GLY A O 1
ATOM 941 N N . GLU A 1 121 ? 9.547 2.778 -2.550 1.00 76.69 121 GLU A N 1
ATOM 942 C CA . GLU A 1 121 ? 8.919 2.320 -3.794 1.00 76.69 121 GLU A CA 1
ATOM 943 C C . GLU A 1 121 ? 8.975 3.380 -4.906 1.00 76.69 121 GLU A C 1
ATOM 945 O O . GLU A 1 121 ? 8.892 3.048 -6.088 1.00 76.69 121 GLU A O 1
ATOM 950 N N . VAL A 1 122 ? 9.210 4.653 -4.564 1.00 78.94 122 VAL A N 1
ATOM 951 C CA . VAL A 1 122 ? 9.331 5.747 -5.542 1.00 78.94 122 VAL A CA 1
ATOM 952 C C . VAL A 1 122 ? 10.525 5.538 -6.484 1.00 78.94 122 VAL A C 1
ATOM 954 O O . VAL A 1 122 ? 10.462 5.903 -7.657 1.00 78.94 122 VAL A O 1
ATOM 957 N N . VAL A 1 123 ? 11.587 4.870 -6.018 1.00 80.06 123 VAL A N 1
ATOM 958 C CA . VAL A 1 123 ? 12.774 4.528 -6.827 1.00 80.06 123 VAL A CA 1
ATOM 959 C C . VAL A 1 123 ? 12.407 3.650 -8.034 1.00 80.06 123 VAL A C 1
ATOM 961 O O . VAL A 1 123 ? 13.081 3.679 -9.066 1.00 80.06 123 VAL A O 1
ATOM 964 N N . LEU A 1 124 ? 11.305 2.902 -7.954 1.00 77.06 124 LEU A N 1
ATOM 965 C CA . LEU A 1 124 ? 10.820 2.073 -9.054 1.00 77.06 124 LEU A CA 1
ATOM 966 C C . LEU A 1 124 ? 10.312 2.919 -10.233 1.00 77.06 124 LEU A C 1
ATOM 968 O O . LEU A 1 124 ? 10.422 2.501 -11.381 1.00 77.06 124 LEU A O 1
ATOM 972 N N . PHE A 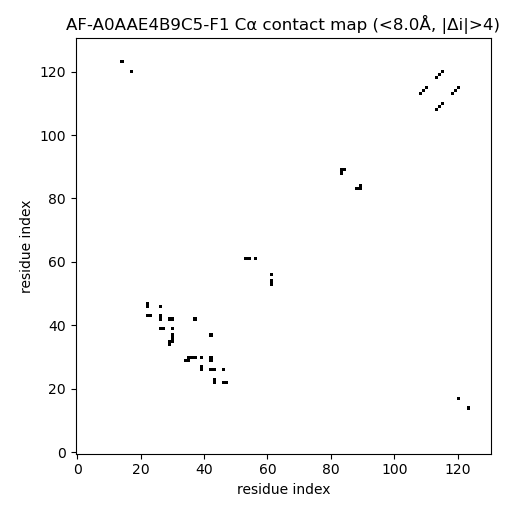1 125 ? 9.835 4.142 -9.989 1.00 77.75 125 PHE A N 1
ATOM 973 C CA . PHE A 1 125 ? 9.349 5.033 -11.047 1.00 77.75 125 PHE A CA 1
ATOM 974 C C . PHE A 1 125 ? 10.469 5.728 -11.826 1.00 77.75 125 PHE A C 1
ATOM 976 O O . PHE A 1 125 ? 10.205 6.295 -12.884 1.00 77.75 125 PHE A O 1
ATOM 983 N N . VAL A 1 126 ? 11.727 5.626 -11.382 1.00 79.62 126 VAL A N 1
ATOM 984 C CA . VAL A 1 126 ? 12.889 6.153 -12.121 1.00 79.62 126 VAL A CA 1
ATOM 985 C C . VAL A 1 126 ? 13.017 5.501 -13.506 1.00 79.62 126 VAL A C 1
ATOM 987 O O . VAL A 1 126 ? 13.551 6.116 -14.419 1.00 79.62 126 VAL A O 1
ATOM 990 N N . MET A 1 127 ? 12.471 4.294 -13.711 1.00 77.94 127 MET A N 1
ATOM 991 C CA . MET A 1 127 ? 12.428 3.667 -15.039 1.00 77.94 127 MET A CA 1
ATOM 992 C C . MET A 1 127 ? 11.386 4.287 -15.989 1.00 77.94 127 MET A C 1
ATOM 994 O O . MET A 1 127 ? 11.469 4.082 -17.197 1.00 77.94 127 MET A O 1
ATOM 998 N N . ILE A 1 128 ? 10.369 4.968 -15.446 1.00 75.19 128 ILE A N 1
ATOM 999 C CA . ILE A 1 128 ? 9.240 5.531 -16.204 1.00 75.19 128 ILE A CA 1
ATOM 1000 C C . ILE A 1 128 ? 9.544 6.963 -16.646 1.00 75.19 128 ILE A C 1
ATOM 1002 O O . ILE A 1 128 ? 9.115 7.353 -17.728 1.00 75.19 128 ILE A O 1
ATOM 1006 N N . PHE A 1 129 ? 10.283 7.733 -15.843 1.00 66.88 129 PHE A N 1
ATOM 1007 C CA . PHE A 1 129 ? 10.695 9.088 -16.207 1.00 66.88 129 PHE A CA 1
ATOM 1008 C C . PHE A 1 129 ? 11.920 9.044 -17.134 1.00 66.88 129 PHE A C 1
ATOM 1010 O O . PHE A 1 129 ? 12.994 8.615 -16.707 1.00 66.88 129 PHE A O 1
ATOM 1017 N N . PRO A 1 130 ? 11.796 9.473 -18.402 1.00 52.47 130 PRO A N 1
ATOM 1018 C CA . PRO A 1 130 ? 12.925 9.543 -19.307 1.00 52.47 130 PRO A CA 1
ATOM 1019 C C . PRO A 1 130 ? 13.616 10.894 -19.107 1.00 52.47 130 PRO A C 1
ATOM 1021 O O . PRO A 1 130 ? 13.128 11.876 -19.643 1.00 52.47 130 PRO A O 1
ATOM 1024 N N . ASN A 1 131 ? 14.732 10.911 -18.371 1.00 48.47 131 ASN A N 1
ATOM 1025 C CA . ASN A 1 131 ? 15.611 12.076 -18.148 1.00 48.47 131 ASN A CA 1
ATOM 1026 C C . ASN A 1 131 ? 14.911 13.380 -17.724 1.00 48.47 131 ASN A C 1
ATOM 1028 O O . ASN A 1 131 ? 14.398 14.114 -18.596 1.00 48.47 131 ASN A O 1
#

Organism: Bacillus pumilus (NCBI:txid1408)

Radius of gyration: 19.74 Å; Cα contacts (8 Å, |Δi|>4): 32; chains: 1; bounding box: 51×33×48 Å

Sequence (131 aa):
TKLSWLFSFL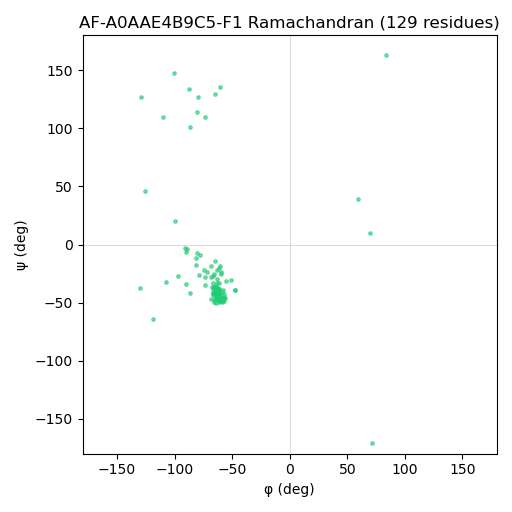YILYFAYIAARVLRDFGEMLLTFAYHDTPIIIVNALLMVVSIYAVRKGIEVLARAAELLFGAMYLLGAIGLVLIIVSGTIDPHNLKPVLANGISPVLHSVFTQTMYVPFGEVVLFVMIFPN

Solvent-accessible surface area (backbone atoms only — not comparable to full-atom values): 7574 Å² total; per-residue (Å²): 109,78,65,59,56,52,53,52,53,53,48,51,52,51,51,52,52,50,53,53,47,52,46,49,55,56,28,52,50,43,31,74,75,75,37,71,89,54,61,60,69,59,51,37,50,52,53,46,54,52,49,55,54,47,59,73,63,35,68,69,55,46,49,58,52,47,55,56,50,51,54,51,50,51,51,51,51,53,50,50,52,50,51,50,64,72,64,69,72,80,59,78,67,78,60,58,69,73,58,76,77,48,64,62,62,57,54,49,44,41,70,74,42,44,52,53,52,74,62,46,55,56,66,66,50,59,81,72,58,82,130

pLDDT: mean 89.68, std 8.45, range [48.47, 97.69]

Mean predicted aligned error: 6.12 Å